Protein AF-A0AA39ZSS4-F1 (afdb_monomer)

Secondary structure (DSSP, 8-state):
-GGGTSS-TTS-SSHHHHHHHHHHH--THHHHHHHHHHSTT-TT---SHHHHHHHHHHHHS-GGGGT--

Mean predicted aligned error: 9.32 Å

Structure (mmCIF, N/CA/C/O backbone):
data_AF-A0AA39ZSS4-F1
#
_entry.id   AF-A0AA39ZSS4-F1
#
loop_
_atom_site.group_PDB
_atom_site.id
_atom_site.type_symbol
_atom_site.label_atom_id
_atom_site.label_alt_id
_atom_site.label_comp_id
_atom_site.label_asym_id
_atom_site.label_entity_id
_atom_site.label_seq_id
_atom_site.pdbx_PDB_ins_code
_atom_site.Cartn_x
_atom_site.Cartn_y
_atom_site.Cartn_z
_atom_site.occupancy
_atom_site.B_iso_or_equiv
_atom_site.auth_seq_id
_atom_site.auth_comp_id
_atom_site.auth_asym_id
_atom_site.auth_atom_id
_atom_site.pdbx_PDB_model_num
ATOM 1 N N . ILE A 1 1 ? 14.356 -0.793 11.430 1.00 47.34 1 ILE A N 1
ATOM 2 C CA . ILE A 1 1 ? 13.515 -1.005 10.222 1.00 47.34 1 ILE A CA 1
ATOM 3 C C . ILE A 1 1 ? 14.087 -0.226 9.037 1.00 47.34 1 ILE A C 1
ATOM 5 O O . ILE A 1 1 ? 14.109 -0.790 7.955 1.00 47.34 1 ILE A O 1
ATOM 9 N N . GLU A 1 2 ? 14.649 0.973 9.250 1.00 35.75 2 GLU A N 1
ATOM 10 C CA . GLU A 1 2 ? 15.363 1.768 8.226 1.00 35.75 2 GLU A CA 1
ATOM 11 C C . GLU A 1 2 ? 16.420 0.974 7.436 1.00 35.75 2 GLU A C 1
ATOM 13 O O . GLU A 1 2 ? 16.302 0.870 6.222 1.00 35.75 2 GLU A O 1
ATOM 18 N N . ASN A 1 3 ? 17.342 0.262 8.095 1.00 40.56 3 ASN A N 1
ATOM 19 C CA . ASN A 1 3 ? 18.391 -0.497 7.384 1.00 40.56 3 ASN A CA 1
ATOM 20 C C . ASN A 1 3 ? 17.898 -1.721 6.582 1.00 40.56 3 ASN A C 1
ATOM 22 O O . ASN A 1 3 ? 18.669 -2.295 5.821 1.00 40.56 3 ASN A O 1
ATOM 26 N N . LYS A 1 4 ? 16.640 -2.164 6.748 1.00 43.44 4 LYS A N 1
ATOM 27 C CA . LYS A 1 4 ? 16.072 -3.259 5.931 1.00 43.44 4 LYS A CA 1
ATOM 28 C C . LYS A 1 4 ? 15.550 -2.770 4.577 1.00 43.44 4 LYS A C 1
ATOM 30 O O . LYS A 1 4 ? 15.232 -3.600 3.733 1.00 43.44 4 LYS A O 1
ATOM 35 N N . LEU A 1 5 ? 15.429 -1.454 4.396 1.00 48.16 5 LEU A N 1
ATOM 36 C CA . LEU A 1 5 ? 14.852 -0.829 3.206 1.00 48.16 5 LEU A CA 1
ATOM 37 C C . LEU A 1 5 ? 15.913 -0.215 2.280 1.00 48.16 5 LEU A C 1
ATOM 39 O O . LEU A 1 5 ? 15.606 0.028 1.121 1.00 48.16 5 LEU A O 1
ATOM 43 N N . ASP A 1 6 ? 17.141 -0.015 2.768 1.00 43.69 6 ASP A N 1
ATOM 44 C CA . ASP A 1 6 ? 18.183 0.753 2.066 1.00 43.69 6 ASP A CA 1
ATOM 45 C C . ASP A 1 6 ? 19.105 -0.098 1.166 1.00 43.69 6 ASP A C 1
ATOM 47 O O . ASP A 1 6 ? 19.817 0.423 0.319 1.00 43.69 6 ASP A O 1
ATOM 51 N N . VAL A 1 7 ? 19.089 -1.430 1.311 1.00 44.75 7 VAL A N 1
ATOM 52 C CA . VAL A 1 7 ? 20.038 -2.342 0.628 1.00 44.75 7 VAL A CA 1
ATOM 53 C C . VAL A 1 7 ? 19.437 -3.009 -0.624 1.00 44.75 7 VAL A C 1
ATOM 55 O O . VAL A 1 7 ? 20.061 -3.881 -1.212 1.00 44.75 7 VAL A O 1
ATOM 58 N N . ASN A 1 8 ? 18.206 -2.678 -1.028 1.00 47.44 8 ASN A N 1
ATOM 59 C CA . ASN A 1 8 ? 17.420 -3.587 -1.874 1.00 47.44 8 ASN A CA 1
ATOM 60 C C . ASN A 1 8 ? 16.614 -2.894 -2.981 1.00 47.44 8 ASN A C 1
ATOM 62 O O . ASN A 1 8 ? 15.427 -3.169 -3.168 1.00 47.44 8 ASN A O 1
ATOM 66 N N . SER A 1 9 ? 17.265 -2.012 -3.742 1.00 47.75 9 SER A N 1
ATOM 67 C CA . SER A 1 9 ? 16.727 -1.531 -5.023 1.00 47.75 9 SER A CA 1
ATOM 68 C C .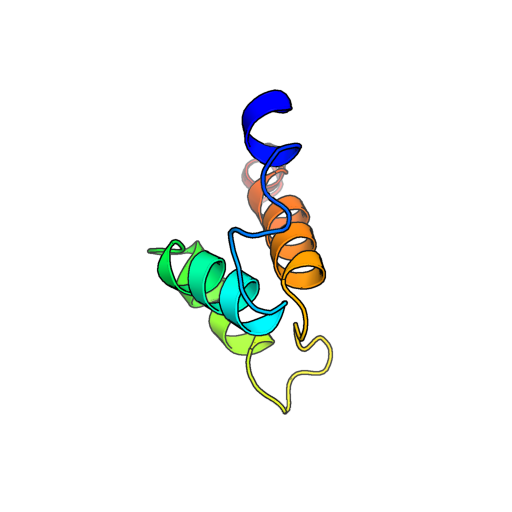 SER A 1 9 ? 16.415 -2.672 -6.007 1.00 47.75 9 SER A C 1
ATOM 70 O O . SER A 1 9 ? 15.627 -2.468 -6.923 1.00 47.75 9 SER A O 1
ATOM 72 N N . ASP A 1 10 ? 16.964 -3.871 -5.775 1.00 52.88 10 ASP A N 1
ATOM 73 C CA . ASP A 1 10 ? 16.788 -5.078 -6.595 1.00 52.88 10 ASP A CA 1
ATOM 74 C C . ASP A 1 10 ? 15.572 -5.951 -6.199 1.00 52.88 10 ASP A C 1
ATOM 76 O O . ASP A 1 10 ? 15.277 -6.930 -6.880 1.00 52.88 10 ASP A O 1
ATOM 80 N N . TYR A 1 11 ? 14.839 -5.653 -5.113 1.00 66.06 11 TYR A N 1
ATOM 81 C CA . TYR A 1 11 ? 13.817 -6.587 -4.588 1.00 66.06 11 TYR A CA 1
ATOM 82 C C . TYR A 1 11 ? 12.482 -6.596 -5.345 1.00 66.06 11 TYR A C 1
ATOM 84 O O . TYR A 1 11 ? 11.695 -7.530 -5.193 1.00 66.06 11 TYR A O 1
ATOM 92 N N . TYR A 1 12 ? 12.194 -5.554 -6.125 1.00 67.00 12 TYR A N 1
ATOM 93 C CA . TYR A 1 12 ? 10.986 -5.478 -6.942 1.00 67.00 12 TYR A CA 1
ATOM 94 C C . TYR A 1 12 ? 11.354 -4.979 -8.333 1.00 67.00 12 TYR A C 1
ATOM 96 O O . TYR A 1 12 ? 11.792 -3.845 -8.494 1.00 67.00 12 TYR A O 1
ATOM 104 N N . GLU A 1 13 ? 11.121 -5.817 -9.340 1.00 77.94 13 GLU A N 1
ATOM 105 C CA . GLU A 1 13 ? 11.489 -5.567 -10.742 1.00 77.94 13 GLU A CA 1
ATOM 106 C C . GLU A 1 13 ? 10.795 -4.334 -11.361 1.00 77.94 13 GLU A C 1
ATOM 108 O O . GLU A 1 13 ? 11.167 -3.878 -12.438 1.00 77.94 13 GLU A O 1
ATOM 113 N N . SER A 1 14 ? 9.764 -3.788 -10.707 1.00 85.62 14 SER A N 1
ATOM 114 C CA . SER A 1 14 ? 9.069 -2.565 -11.118 1.00 85.62 14 SER A CA 1
ATOM 115 C C . SER A 1 14 ? 8.250 -1.960 -9.973 1.00 85.62 14 SER A C 1
ATOM 117 O O . SER A 1 14 ? 7.919 -2.637 -8.994 1.00 85.62 14 SER A O 1
ATOM 119 N N . ASP A 1 15 ? 7.835 -0.697 -10.126 1.00 87.81 15 ASP A N 1
ATOM 120 C CA . ASP A 1 15 ? 6.875 -0.064 -9.209 1.00 87.81 15 ASP A CA 1
ATOM 121 C C . ASP A 1 15 ? 5.555 -0.847 -9.139 1.00 87.81 15 ASP A C 1
ATOM 123 O O . ASP A 1 15 ? 5.001 -1.029 -8.056 1.00 87.81 15 ASP A O 1
ATOM 127 N N . ARG A 1 16 ? 5.112 -1.425 -10.266 1.00 86.94 16 ARG A N 1
ATOM 128 C CA . ARG A 1 16 ? 3.925 -2.284 -10.299 1.00 86.94 16 ARG A CA 1
ATOM 129 C C . ARG A 1 16 ? 4.117 -3.550 -9.467 1.00 86.94 16 ARG A C 1
ATOM 131 O O . ARG A 1 16 ? 3.207 -3.913 -8.730 1.00 86.94 16 ARG A O 1
ATOM 138 N N . ALA A 1 17 ? 5.284 -4.195 -9.531 1.00 85.62 17 ALA A N 1
ATOM 139 C CA . ALA A 1 17 ? 5.589 -5.364 -8.699 1.00 85.62 17 ALA A CA 1
ATOM 140 C C . ALA A 1 17 ? 5.568 -5.011 -7.203 1.00 85.62 17 ALA A C 1
ATOM 142 O O . ALA A 1 17 ? 4.998 -5.744 -6.391 1.00 85.62 17 ALA A O 1
ATOM 143 N N . ARG A 1 18 ? 6.118 -3.847 -6.843 1.00 88.06 18 ARG A N 1
ATOM 144 C CA . ARG A 1 18 ? 6.070 -3.327 -5.474 1.00 88.06 18 ARG A CA 1
ATOM 145 C C . ARG A 1 18 ? 4.640 -3.011 -5.029 1.00 88.06 18 ARG A C 1
ATOM 147 O O . ARG A 1 18 ? 4.268 -3.348 -3.907 1.00 88.06 18 ARG A O 1
ATOM 154 N N . GLN A 1 19 ? 3.835 -2.396 -5.892 1.00 88.19 19 GLN A N 1
ATOM 155 C CA . GLN A 1 19 ? 2.433 -2.092 -5.621 1.00 88.19 19 GLN A CA 1
ATOM 156 C C . GLN A 1 19 ? 1.623 -3.377 -5.399 1.00 88.19 19 GLN A C 1
ATOM 158 O O . GLN A 1 19 ? 0.978 -3.505 -4.362 1.00 88.19 19 GLN A O 1
ATOM 163 N N . SER A 1 20 ? 1.734 -4.358 -6.301 1.00 85.12 20 SER A N 1
ATOM 164 C CA . SER A 1 20 ? 1.068 -5.661 -6.174 1.00 85.12 20 SER A CA 1
ATOM 165 C C . SER A 1 20 ? 1.467 -6.391 -4.891 1.00 85.12 20 SER A C 1
ATOM 167 O O . SER A 1 20 ? 0.627 -7.006 -4.239 1.00 85.1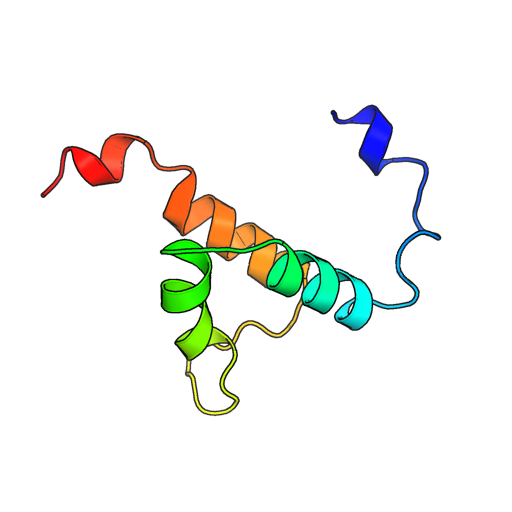2 20 SER A O 1
ATOM 169 N N . TYR A 1 21 ? 2.740 -6.307 -4.487 1.00 86.62 21 TYR A N 1
ATOM 170 C CA . TYR A 1 21 ? 3.186 -6.871 -3.215 1.00 86.62 21 TYR A CA 1
ATOM 171 C C . TYR A 1 21 ? 2.493 -6.210 -2.017 1.00 86.62 21 TYR A C 1
ATOM 173 O O . TYR A 1 21 ? 2.063 -6.903 -1.098 1.00 86.62 21 TYR A O 1
ATOM 181 N N . ILE A 1 22 ? 2.377 -4.880 -2.010 1.00 86.75 22 ILE A N 1
ATOM 182 C CA . ILE A 1 22 ? 1.697 -4.155 -0.931 1.00 86.75 22 ILE A CA 1
ATOM 183 C C . ILE A 1 22 ? 0.210 -4.518 -0.914 1.00 86.75 22 ILE A C 1
ATOM 185 O O . ILE A 1 22 ? -0.287 -4.885 0.145 1.00 86.75 22 ILE A O 1
ATOM 189 N N . GLU A 1 23 ? -0.467 -4.491 -2.067 1.00 86.12 23 GLU A N 1
ATOM 190 C CA . GLU A 1 23 ? -1.873 -4.900 -2.223 1.00 86.12 23 GLU A CA 1
ATOM 191 C C . GLU A 1 23 ? -2.111 -6.314 -1.669 1.00 86.12 23 GLU A C 1
ATOM 193 O O . GLU A 1 23 ? -3.002 -6.505 -0.846 1.00 86.12 23 GLU A O 1
ATOM 198 N N . PHE A 1 24 ? -1.255 -7.282 -2.019 1.00 84.25 24 PHE A N 1
ATOM 199 C CA . PHE A 1 24 ? -1.336 -8.665 -1.529 1.00 84.25 24 PHE A CA 1
ATOM 200 C C . PHE A 1 24 ? -1.160 -8.791 -0.008 1.00 84.25 24 PHE A C 1
ATOM 202 O O . PHE A 1 24 ? -1.692 -9.705 0.620 1.00 84.25 24 PHE A O 1
ATOM 209 N N . ARG A 1 25 ? -0.379 -7.896 0.606 1.00 85.81 25 ARG A N 1
ATOM 210 C CA . ARG A 1 25 ? -0.125 -7.900 2.054 1.00 85.81 25 ARG A CA 1
ATOM 211 C C . ARG A 1 25 ? -1.217 -7.197 2.854 1.00 85.81 25 ARG A C 1
ATOM 213 O O . ARG A 1 25 ? -1.237 -7.349 4.078 1.00 85.81 25 ARG A O 1
ATOM 220 N N . LEU A 1 26 ? -2.096 -6.441 2.201 1.00 84.00 26 LEU A N 1
ATOM 221 C CA . LEU A 1 26 ? -3.254 -5.843 2.846 1.00 84.00 26 LEU A CA 1
ATOM 222 C C . LEU A 1 26 ? -4.340 -6.898 3.036 1.00 84.00 26 LEU A C 1
ATOM 224 O O . LEU A 1 26 ? -4.640 -7.691 2.152 1.00 84.00 26 LEU A O 1
ATOM 228 N N . ALA A 1 27 ? -4.949 -6.890 4.214 1.00 79.69 27 ALA A N 1
ATOM 229 C CA . ALA A 1 27 ? -6.037 -7.789 4.553 1.00 79.69 27 ALA A CA 1
ATOM 230 C C . ALA A 1 27 ? -7.101 -7.045 5.361 1.00 79.69 27 ALA A C 1
ATOM 232 O O . ALA A 1 27 ? -6.848 -5.986 5.947 1.00 79.69 27 ALA A O 1
ATOM 233 N N . GLY A 1 28 ? -8.301 -7.621 5.407 1.00 84.81 28 GLY A N 1
ATOM 234 C CA . GLY A 1 28 ? -9.412 -7.087 6.188 1.00 84.81 28 GLY A CA 1
ATOM 235 C C . GLY A 1 28 ? -9.798 -5.671 5.760 1.00 84.81 28 GLY A C 1
ATOM 236 O O . GLY A 1 28 ? -9.844 -5.358 4.572 1.00 84.81 28 GLY A O 1
ATOM 237 N N . LYS A 1 29 ? -10.076 -4.804 6.742 1.00 84.69 29 LYS A N 1
ATOM 238 C CA . LYS A 1 29 ? -10.617 -3.452 6.525 1.00 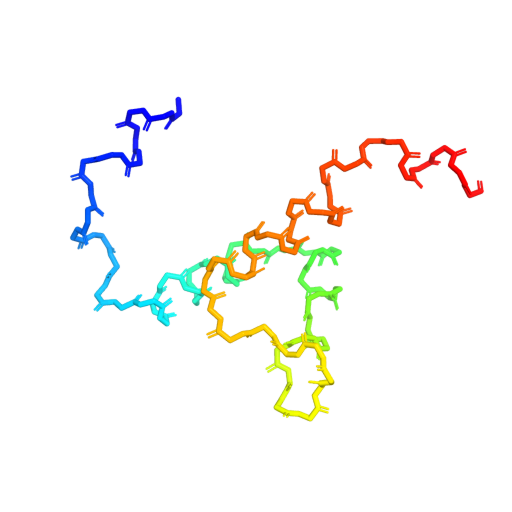84.69 29 LYS A CA 1
ATOM 239 C C . LYS A 1 29 ? -9.786 -2.611 5.546 1.00 84.69 29 LYS A C 1
ATOM 241 O O . LYS A 1 29 ? -10.362 -1.912 4.722 1.00 84.69 29 LYS A O 1
ATOM 246 N N . ALA A 1 30 ? -8.458 -2.716 5.596 1.00 82.62 30 ALA A N 1
ATOM 247 C CA . ALA A 1 30 ? -7.578 -1.928 4.736 1.00 82.62 30 ALA A CA 1
ATOM 248 C C . ALA A 1 30 ? -7.664 -2.320 3.253 1.00 82.62 30 ALA A C 1
ATOM 250 O O . ALA A 1 30 ? -7.542 -1.452 2.398 1.00 82.62 30 ALA A O 1
ATOM 251 N N . S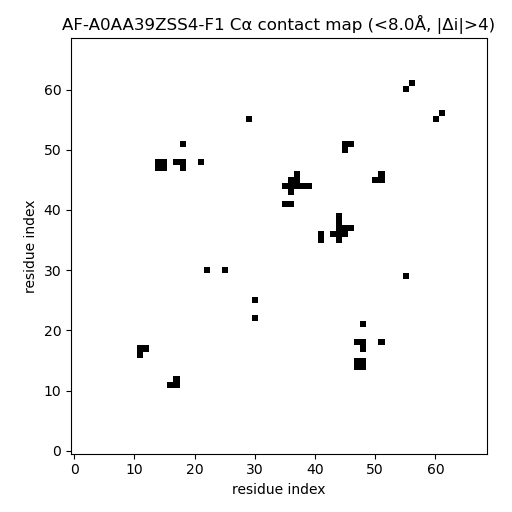ER A 1 31 ? -7.909 -3.598 2.948 1.00 86.19 31 SER A N 1
ATOM 252 C CA . SER A 1 31 ? -8.092 -4.063 1.568 1.00 86.19 31 SER A CA 1
ATOM 253 C C . SER A 1 31 ? -9.423 -3.566 0.994 1.00 86.19 31 SER A C 1
ATOM 255 O O . SER A 1 31 ? -9.427 -2.954 -0.070 1.00 86.19 31 SER A O 1
ATOM 257 N N . TYR A 1 32 ? -10.522 -3.704 1.745 1.00 88.19 32 TYR A N 1
ATOM 258 C CA . TYR A 1 32 ? -11.839 -3.206 1.321 1.00 88.19 32 TYR A CA 1
ATOM 259 C C . TYR A 1 32 ? -11.875 -1.686 1.135 1.00 88.19 32 TYR A C 1
ATOM 261 O O . TYR A 1 32 ? -12.497 -1.186 0.208 1.00 88.19 32 TYR A O 1
ATOM 269 N N . GLN A 1 33 ? -11.209 -0.931 2.013 1.00 88.44 33 GLN A N 1
ATOM 270 C CA . GLN A 1 33 ? -11.158 0.528 1.895 1.00 88.44 33 GLN A CA 1
ATOM 271 C C . GLN A 1 33 ? -10.259 1.003 0.748 1.00 88.44 33 GLN A C 1
ATOM 273 O O . GLN A 1 33 ? -10.445 2.117 0.267 1.00 88.44 33 GLN A O 1
ATOM 278 N N . LEU A 1 34 ? -9.294 0.182 0.320 1.00 88.56 34 LEU A N 1
ATOM 279 C CA . LEU A 1 34 ? -8.402 0.507 -0.787 1.00 88.56 34 LEU A CA 1
ATOM 280 C C . LEU A 1 34 ? -9.048 0.254 -2.156 1.00 88.56 34 LEU A C 1
ATOM 282 O O . LEU A 1 34 ? -8.763 1.000 -3.088 1.00 88.56 34 LEU A O 1
ATOM 286 N N . GLU A 1 35 ? -9.897 -0.769 -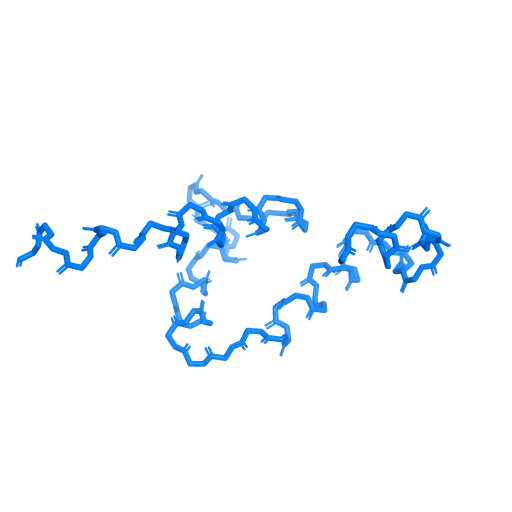2.277 1.00 88.56 35 GLU A N 1
ATOM 287 C CA . GLU A 1 35 ? -10.470 -1.247 -3.547 1.00 88.56 35 GLU A CA 1
ATOM 288 C C . GLU A 1 35 ? -10.991 -0.127 -4.475 1.00 88.56 35 GLU A C 1
ATOM 290 O O . GLU A 1 35 ? -10.547 -0.087 -5.625 1.00 88.56 35 GLU A O 1
ATOM 295 N N . PRO A 1 36 ? -11.781 0.866 -4.006 1.00 89.44 36 PRO A N 1
ATOM 296 C CA . PRO A 1 36 ? -12.288 1.927 -4.881 1.00 89.44 36 PRO A CA 1
ATOM 297 C C . PRO A 1 36 ? -11.186 2.790 -5.503 1.00 89.44 36 PRO A C 1
ATOM 299 O O . PRO A 1 36 ? -11.357 3.331 -6.589 1.00 89.44 36 PRO A O 1
ATOM 302 N N . TYR A 1 37 ? -10.040 2.931 -4.833 1.00 88.19 37 TYR A N 1
ATOM 303 C CA . TYR A 1 37 ? -8.921 3.745 -5.306 1.00 88.19 37 TYR A CA 1
ATOM 304 C C . TYR A 1 37 ? -8.047 3.016 -6.333 1.00 88.19 37 TYR A C 1
ATOM 306 O O . TYR A 1 37 ? -7.175 3.646 -6.931 1.00 88.19 37 TYR A O 1
ATOM 314 N N . LEU A 1 38 ? -8.248 1.712 -6.538 1.00 85.31 38 LEU A N 1
ATOM 315 C CA . LEU A 1 38 ? -7.536 0.933 -7.554 1.00 85.31 38 LEU A CA 1
ATOM 316 C C . LEU A 1 38 ? -8.261 0.947 -8.909 1.00 85.31 38 LEU A C 1
ATOM 318 O O . LEU A 1 38 ? -7.646 0.648 -9.934 1.00 85.31 38 LEU A O 1
ATOM 322 N N . GLU A 1 39 ? -9.541 1.324 -8.932 1.00 85.50 39 GLU A N 1
ATOM 323 C CA . GLU A 1 39 ? -10.348 1.399 -10.150 1.00 85.50 39 GLU A CA 1
ATOM 324 C C . GLU A 1 39 ? -9.938 2.571 -11.058 1.00 85.50 39 GLU A C 1
ATOM 326 O O . GLU A 1 39 ? -9.708 3.693 -10.605 1.00 85.50 39 GLU A O 1
ATOM 331 N N . ASP A 1 40 ? -9.916 2.331 -12.373 1.00 73.50 40 ASP A N 1
ATOM 332 C CA . ASP A 1 40 ? -9.463 3.307 -13.383 1.00 73.50 40 ASP A CA 1
ATOM 333 C C . ASP A 1 40 ? -10.380 4.535 -13.527 1.00 73.50 40 ASP A C 1
ATOM 335 O O . ASP A 1 40 ? -9.981 5.570 -14.055 1.00 73.50 40 ASP A O 1
ATOM 339 N N . ALA A 1 41 ? -11.608 4.442 -13.010 1.00 82.75 41 ALA A N 1
ATOM 340 C CA . ALA A 1 41 ? -12.589 5.523 -13.018 1.00 82.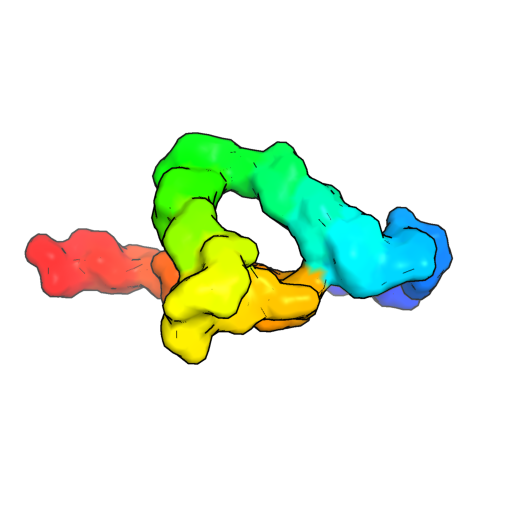75 41 ALA A CA 1
ATOM 341 C C . ALA A 1 41 ? -12.549 6.404 -11.756 1.00 82.75 41 ALA A C 1
ATOM 343 O O . ALA A 1 41 ? -13.270 7.403 -11.686 1.00 82.75 41 ALA A O 1
ATOM 344 N N . HIS A 1 42 ? -11.745 6.054 -10.746 1.00 84.06 42 HIS A N 1
ATOM 345 C CA . HIS A 1 42 ? -11.748 6.787 -9.487 1.00 84.06 42 HIS A CA 1
ATOM 346 C C . HIS A 1 42 ? -10.992 8.123 -9.617 1.00 84.06 42 HIS A C 1
ATOM 348 O O . HIS A 1 42 ? -9.837 8.140 -10.049 1.00 84.06 42 HIS A O 1
ATOM 354 N N . PRO A 1 43 ? -11.570 9.264 -9.189 1.00 85.38 43 PRO A N 1
ATOM 355 C CA . PRO A 1 43 ? -10.931 10.577 -9.336 1.00 85.38 43 PRO A CA 1
ATOM 356 C C . PRO A 1 43 ? -9.589 10.686 -8.594 1.00 85.38 43 PRO A C 1
ATOM 358 O O . PRO A 1 43 ? -8.725 11.458 -8.995 1.00 85.38 43 PRO A O 1
ATOM 361 N N . ASN A 1 44 ? -9.402 9.887 -7.540 1.00 87.1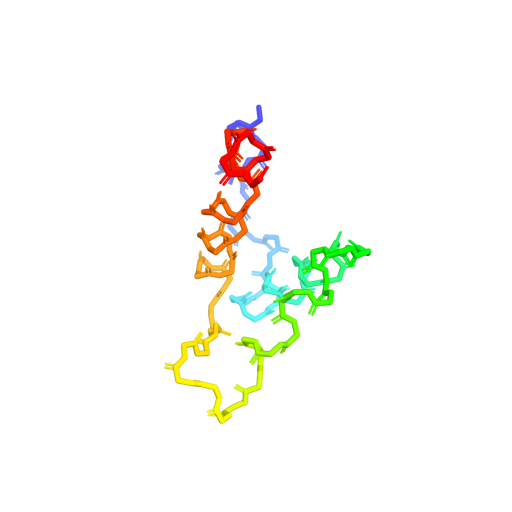9 44 ASN A N 1
ATOM 362 C CA . ASN A 1 44 ? -8.163 9.805 -6.760 1.00 87.19 44 ASN A CA 1
ATOM 363 C C . ASN A 1 44 ? -7.474 8.445 -6.930 1.00 87.19 44 ASN A C 1
ATOM 365 O O . ASN A 1 44 ? -7.050 7.844 -5.945 1.00 87.19 44 ASN A O 1
ATOM 369 N N . GLN A 1 45 ? -7.456 7.907 -8.149 1.00 92.06 45 GLN A N 1
ATOM 370 C CA . GLN A 1 45 ? -6.861 6.603 -8.423 1.00 92.06 45 GLN A CA 1
ATOM 371 C C . GLN A 1 45 ? -5.395 6.533 -7.963 1.00 92.06 45 GLN A C 1
ATOM 373 O O . GLN A 1 45 ? -4.572 7.399 -8.276 1.00 92.06 45 GLN A O 1
ATOM 378 N N . ILE A 1 46 ? -5.054 5.459 -7.257 1.00 90.62 46 ILE A N 1
ATOM 379 C CA . ILE A 1 46 ? -3.705 5.157 -6.790 1.00 90.62 46 ILE A CA 1
ATOM 380 C C . ILE A 1 46 ? -2.988 4.340 -7.868 1.00 90.62 46 ILE A C 1
ATOM 382 O O . ILE A 1 46 ? -3.298 3.175 -8.105 1.00 90.62 46 ILE A O 1
ATOM 386 N N . LYS A 1 47 ? -2.008 4.971 -8.523 1.00 88.56 47 LYS A N 1
ATOM 387 C CA . LYS A 1 47 ? -1.270 4.389 -9.660 1.00 88.56 47 LYS A CA 1
ATOM 388 C C . LYS A 1 47 ? 0.147 3.933 -9.337 1.00 88.56 47 LYS A C 1
ATOM 390 O O . LYS A 1 47 ? 0.779 3.321 -10.190 1.00 88.56 47 LYS A O 1
ATOM 395 N N . THR A 1 48 ? 0.663 4.290 -8.162 1.00 90.75 48 THR A N 1
ATOM 396 C CA . THR A 1 48 ? 2.048 3.996 -7.784 1.00 90.75 48 THR A CA 1
ATOM 397 C C . THR A 1 48 ? 2.136 3.393 -6.396 1.00 90.75 48 THR A C 1
ATOM 399 O O . THR A 1 48 ? 1.314 3.674 -5.514 1.00 90.75 48 THR A O 1
ATOM 402 N N . SER A 1 49 ? 3.181 2.598 -6.173 1.00 88.44 49 SER A N 1
ATOM 403 C CA . SER A 1 49 ? 3.438 2.000 -4.861 1.00 88.44 49 SER A CA 1
ATOM 404 C C . SER A 1 49 ? 3.658 3.055 -3.765 1.00 88.44 49 SER A C 1
ATOM 406 O O . SER A 1 49 ? 3.280 2.853 -2.610 1.00 88.44 49 SER A O 1
ATOM 408 N N . GLU A 1 50 ? 4.216 4.214 -4.115 1.00 89.75 50 GLU A N 1
ATOM 409 C CA . GLU A 1 50 ? 4.427 5.327 -3.187 1.00 89.75 50 GLU A CA 1
ATOM 410 C C . GLU A 1 50 ? 3.123 6.041 -2.811 1.00 89.75 50 GLU A C 1
ATOM 412 O O . GLU A 1 50 ? 2.900 6.337 -1.631 1.00 89.75 50 GLU A O 1
ATOM 417 N N . ALA A 1 51 ? 2.233 6.266 -3.783 1.00 90.12 51 ALA A N 1
ATOM 418 C CA . ALA A 1 51 ? 0.906 6.815 -3.521 1.00 90.12 51 ALA A CA 1
ATOM 419 C C . ALA A 1 51 ? 0.098 5.870 -2.621 1.00 90.12 51 ALA A C 1
ATOM 421 O O . ALA A 1 51 ? -0.529 6.323 -1.663 1.00 90.12 51 ALA A O 1
ATOM 422 N N . LEU A 1 52 ? 0.202 4.557 -2.853 1.00 90.75 52 LEU A N 1
ATOM 423 C CA . LEU A 1 52 ? -0.417 3.533 -2.012 1.00 90.75 52 LEU A CA 1
ATOM 424 C C . LEU A 1 52 ? 0.092 3.595 -0.565 1.00 90.75 52 LEU A C 1
ATOM 426 O O . LEU A 1 52 ? -0.698 3.635 0.378 1.00 90.75 52 LEU A O 1
ATOM 430 N N . LEU A 1 53 ? 1.411 3.660 -0.365 1.00 88.94 53 LEU A N 1
ATOM 431 C CA . LEU A 1 53 ? 1.995 3.779 0.975 1.00 88.94 53 LEU A CA 1
ATOM 432 C C . LEU A 1 53 ? 1.615 5.092 1.666 1.00 88.94 53 LEU A C 1
ATOM 434 O O . LEU A 1 53 ? 1.421 5.112 2.881 1.00 88.94 53 LEU A O 1
ATOM 438 N N . THR A 1 54 ? 1.516 6.183 0.911 1.00 89.00 54 THR A N 1
ATOM 439 C CA . THR A 1 54 ? 1.089 7.487 1.430 1.00 89.00 54 THR A CA 1
ATOM 440 C C . THR A 1 54 ? -0.369 7.453 1.867 1.00 89.00 54 THR A C 1
ATOM 442 O O . THR A 1 54 ? -0.676 7.889 2.976 1.00 89.00 54 THR A O 1
ATOM 445 N N . TRP A 1 55 ? -1.251 6.868 1.054 1.00 89.56 55 TRP A N 1
ATOM 446 C CA . TRP A 1 55 ? -2.654 6.665 1.407 1.00 89.56 55 TRP A CA 1
ATOM 447 C C . TRP A 1 55 ? -2.791 5.813 2.674 1.00 89.56 55 TRP A C 1
ATOM 449 O O . TRP A 1 55 ? -3.430 6.249 3.628 1.00 89.56 55 TRP A O 1
ATOM 459 N N . LEU A 1 56 ? -2.092 4.673 2.749 1.00 87.50 56 LEU A N 1
ATOM 460 C CA . LEU A 1 56 ? -2.098 3.801 3.931 1.00 87.50 56 LEU A CA 1
ATOM 461 C C . LEU A 1 56 ? -1.629 4.530 5.194 1.00 87.50 56 LEU A C 1
ATOM 463 O O . LEU A 1 56 ? -2.214 4.369 6.265 1.00 87.50 56 LEU A O 1
ATOM 467 N N . LYS A 1 57 ? -0.576 5.349 5.086 1.00 85.69 57 LYS A N 1
ATOM 468 C CA . LYS A 1 57 ? -0.115 6.179 6.202 1.00 85.69 57 LYS A CA 1
ATOM 469 C C . LYS A 1 57 ? -1.184 7.195 6.593 1.00 85.69 57 LYS A C 1
ATOM 471 O O . LYS A 1 57 ? -1.485 7.308 7.768 1.00 85.69 57 LYS A O 1
ATOM 476 N N . ASN A 1 58 ? -1.775 7.926 5.662 1.00 86.00 58 ASN A N 1
ATOM 477 C CA . ASN A 1 58 ? -2.749 8.956 6.023 1.00 86.00 58 ASN A CA 1
ATOM 478 C C . ASN A 1 58 ? -4.025 8.365 6.638 1.00 86.00 58 ASN A C 1
ATOM 480 O O . ASN A 1 58 ? -4.542 8.911 7.611 1.00 86.00 58 ASN A O 1
ATOM 484 N N . GLU A 1 59 ? -4.490 7.234 6.112 1.00 83.94 59 GLU A N 1
ATOM 485 C CA . GLU A 1 59 ? -5.735 6.597 6.540 1.00 83.94 59 GLU A CA 1
ATOM 486 C C . GLU A 1 59 ? -5.587 5.864 7.882 1.00 83.94 59 GLU A C 1
ATOM 488 O O . GLU A 1 59 ? -6.460 5.973 8.741 1.00 83.94 59 GLU A O 1
ATOM 493 N N . PHE A 1 60 ? -4.463 5.166 8.102 1.00 79.06 60 PHE A N 1
ATOM 494 C CA . PHE A 1 60 ? -4.289 4.272 9.259 1.00 79.06 60 PHE A CA 1
ATOM 495 C C . PHE A 1 60 ? -3.239 4.719 10.282 1.00 79.06 60 PHE A C 1
ATOM 497 O O . PHE A 1 60 ? -3.160 4.133 11.360 1.00 79.06 60 PHE A O 1
ATOM 504 N N . ARG A 1 61 ? -2.414 5.737 9.999 1.00 71.88 61 ARG A N 1
ATOM 505 C CA . ARG A 1 61 ? -1.435 6.256 10.978 1.00 71.88 61 ARG A CA 1
ATOM 506 C C . ARG A 1 61 ? -2.069 7.207 11.988 1.00 71.88 61 ARG A C 1
ATOM 508 O O . ARG A 1 61 ? -1.450 7.486 13.012 1.00 71.88 61 ARG A O 1
ATOM 515 N N . ASN A 1 62 ? -3.269 7.715 11.715 1.00 60.34 62 ASN A N 1
ATOM 516 C CA . ASN A 1 62 ? -3.944 8.614 12.635 1.00 60.34 62 ASN A CA 1
ATOM 517 C C . ASN A 1 62 ? -4.690 7.816 13.714 1.00 60.34 62 ASN A C 1
ATOM 519 O O . ASN A 1 62 ? -5.858 7.468 13.559 1.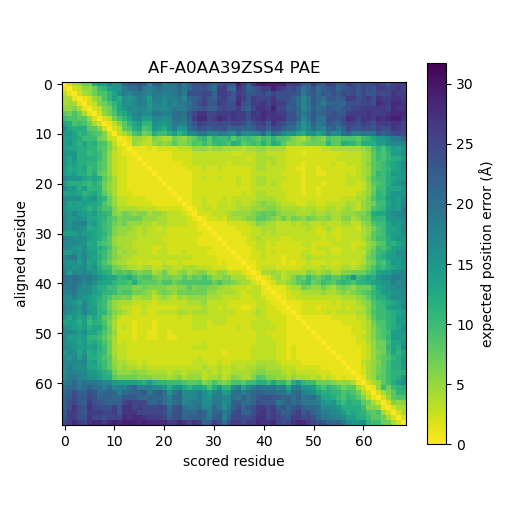00 60.34 62 ASN A O 1
ATOM 523 N N . VAL A 1 63 ? -3.996 7.534 14.817 1.00 55.28 63 VAL A N 1
ATOM 524 C CA . VAL A 1 63 ? -4.560 6.910 16.028 1.00 55.28 63 VAL A CA 1
ATOM 525 C C . VAL A 1 63 ? -5.740 7.706 16.606 1.00 55.28 63 VAL A C 1
ATOM 527 O O . VAL A 1 63 ? -6.604 7.113 17.242 1.00 55.28 63 VAL A O 1
ATOM 530 N N . ASN A 1 64 ? -5.837 9.007 16.307 1.00 53.62 64 ASN A N 1
ATOM 531 C CA . ASN A 1 64 ? -6.880 9.890 16.834 1.00 53.62 64 ASN A CA 1
ATOM 532 C C . ASN A 1 64 ? -8.159 9.921 15.981 1.00 53.62 64 ASN A C 1
ATOM 534 O O . ASN A 1 64 ? -9.169 10.453 16.426 1.00 53.62 64 ASN A O 1
ATOM 538 N N . ARG A 1 65 ? -8.182 9.319 14.779 1.00 53.00 65 ARG A N 1
ATOM 539 C CA . ARG A 1 65 ? -9.419 9.251 13.968 1.00 53.00 65 ARG A CA 1
ATOM 540 C C . ARG A 1 65 ? -10.518 8.395 14.609 1.00 53.00 65 ARG A C 1
ATOM 542 O O . ARG A 1 65 ? -11.668 8.498 14.203 1.00 53.00 65 ARG A O 1
ATOM 549 N N . ALA A 1 66 ? -10.169 7.540 15.572 1.00 48.91 66 ALA A N 1
ATOM 550 C CA . ALA A 1 66 ? -11.136 6.774 16.353 1.00 48.91 66 ALA A CA 1
ATOM 551 C C . ALA A 1 66 ? -11.783 7.593 17.488 1.00 48.91 66 ALA A C 1
ATOM 553 O O . ALA A 1 66 ? -12.807 7.165 18.006 1.00 48.91 66 ALA A O 1
ATOM 554 N N . GLU A 1 67 ? -11.210 8.740 17.869 1.00 46.31 67 GLU A N 1
ATOM 555 C CA . GLU A 1 67 ? -11.730 9.592 18.952 1.00 46.31 67 GLU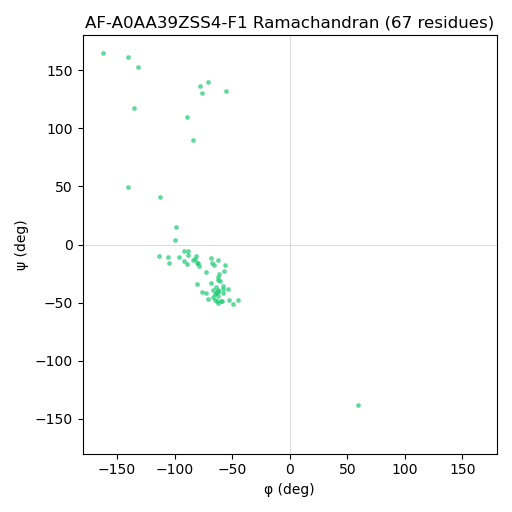 A CA 1
ATOM 556 C C . GLU A 1 67 ? -12.613 10.746 18.444 1.00 46.31 67 GLU A C 1
ATOM 558 O O . GLU A 1 67 ? -13.289 11.389 19.241 1.00 46.31 67 GLU A O 1
ATOM 563 N N . GLU A 1 68 ? -12.653 10.996 17.130 1.00 45.91 68 GLU A N 1
ATOM 564 C CA . GLU A 1 68 ? -13.453 12.071 16.515 1.00 45.91 68 GLU A CA 1
ATOM 565 C C . GLU A 1 68 ? -14.804 11.601 15.922 1.00 45.91 68 GLU A C 1
ATOM 567 O O . GLU A 1 68 ? -15.413 12.342 15.148 1.00 45.91 68 GLU A O 1
ATOM 572 N N . ALA A 1 69 ? -15.283 10.393 16.261 1.00 41.88 69 ALA A N 1
ATOM 573 C CA . ALA A 1 69 ? -16.564 9.839 15.791 1.00 41.88 69 ALA A CA 1
ATOM 574 C C . ALA A 1 69 ? -17.597 9.671 16.915 1.00 41.88 69 ALA A C 1
ATOM 576 O O . ALA A 1 69 ? -17.234 9.113 17.974 1.00 41.88 69 ALA A O 1
#

Solvent-accessible surface area (backbone atoms only — not comparable to full-atom values): 4338 Å² total; per-residue (Å²): 115,71,81,78,66,74,83,48,87,80,76,42,97,39,61,65,52,45,29,52,51,51,58,69,71,45,59,69,71,62,38,66,71,42,53,64,31,64,38,92,82,35,95,73,47,53,86,45,38,66,54,46,53,49,49,52,44,66,71,68,64,50,77,62,68,73,74,78,112

pLDDT: mean 75.43, std 17.42, range [35.75, 92.06]

Organism: NCBI:txid1954250

Radius of gyration: 13.8 Å; Cα contacts (8 Å, |Δi|>4): 31; chains: 1; bounding box: 37×21×32 Å

Foldseek 3Di:
DVVVPPPPPPPAPDQVSLQVVVLVPDDDPLNVVCVLLCDPPRPNRDDGNVSSVVVCCVVPVPPCVVVVD

Sequence (69 aa):
IENKLDVNSDYYESDRARQSYIEFRLAGKASYQLEPYLEDAHPNQIKTSEALLTWLKNEFRNVNRAEEA

Nearest PDB structures (foldseek):
  2bl0-assembly1_C  TM=3.054E-01  e=5.450E+00  Physarum polycephalum